Protein AF-A0A515KGJ4-F1 (afdb_monomer_lite)

Structure (mmCIF, N/CA/C/O backbone):
data_AF-A0A515KGJ4-F1
#
_entry.id   AF-A0A515KGJ4-F1
#
loop_
_atom_site.group_PDB
_atom_site.id
_atom_site.type_symbol
_atom_site.label_atom_id
_atom_site.label_alt_id
_atom_site.label_comp_id
_atom_site.label_asym_id
_atom_site.label_entity_id
_atom_site.label_seq_id
_atom_site.pdbx_PDB_ins_code
_atom_site.Cartn_x
_atom_site.Cartn_y
_atom_site.Cartn_z
_atom_site.occupancy
_atom_site.B_iso_or_equiv
_atom_site.auth_seq_id
_atom_site.auth_comp_id
_atom_site.auth_asym_id
_atom_site.auth_atom_id
_atom_site.pdbx_PDB_model_num
ATOM 1 N N . MET A 1 1 ? 10.405 10.269 0.291 1.00 61.00 1 MET A N 1
ATOM 2 C CA . MET A 1 1 ? 9.489 9.104 0.178 1.00 61.00 1 MET A CA 1
ATOM 3 C C . MET A 1 1 ? 9.303 8.343 1.492 1.00 61.00 1 MET A C 1
ATOM 5 O O . MET A 1 1 ? 8.185 7.934 1.773 1.00 61.00 1 MET A O 1
ATOM 9 N N . THR A 1 2 ? 10.343 8.184 2.318 1.00 77.12 2 THR A N 1
ATOM 10 C CA . THR A 1 2 ? 10.305 7.379 3.556 1.00 77.12 2 THR A CA 1
ATOM 11 C C . THR A 1 2 ? 9.229 7.797 4.565 1.00 77.12 2 THR A C 1
ATOM 13 O O . THR A 1 2 ? 8.594 6.940 5.169 1.00 77.12 2 THR A O 1
ATOM 16 N N . GLU A 1 3 ? 8.973 9.094 4.738 1.00 83.56 3 GLU A N 1
ATOM 17 C CA . GLU A 1 3 ? 7.969 9.575 5.700 1.00 83.56 3 GLU A CA 1
ATOM 18 C C . GLU A 1 3 ? 6.535 9.240 5.284 1.00 83.56 3 GLU A C 1
ATOM 20 O O . GLU A 1 3 ? 5.759 8.760 6.105 1.00 83.56 3 GLU A O 1
ATOM 25 N N . ARG A 1 4 ? 6.206 9.371 3.993 1.00 82.50 4 ARG A N 1
ATOM 26 C CA . ARG A 1 4 ? 4.899 8.959 3.457 1.00 82.50 4 ARG A CA 1
ATOM 27 C C . ARG A 1 4 ? 4.685 7.454 3.560 1.00 82.50 4 ARG A C 1
ATOM 29 O O . ARG A 1 4 ? 3.599 7.016 3.921 1.00 82.50 4 ARG A O 1
ATOM 36 N N . ALA A 1 5 ? 5.732 6.665 3.310 1.00 83.94 5 ALA A N 1
ATOM 37 C CA . ALA A 1 5 ? 5.680 5.219 3.509 1.00 83.94 5 ALA A CA 1
ATOM 38 C C . ALA A 1 5 ? 5.403 4.865 4.981 1.00 83.94 5 ALA A C 1
ATOM 40 O O . ALA A 1 5 ? 4.556 4.022 5.261 1.00 83.94 5 ALA A O 1
ATOM 41 N N . ARG A 1 6 ? 6.048 5.559 5.930 1.00 89.62 6 ARG A N 1
ATOM 42 C CA . ARG A 1 6 ? 5.791 5.389 7.371 1.00 89.62 6 ARG A CA 1
ATOM 43 C C . ARG A 1 6 ? 4.385 5.831 7.777 1.00 89.62 6 ARG A C 1
ATOM 45 O O . ARG A 1 6 ? 3.775 5.168 8.606 1.00 89.62 6 ARG A O 1
ATOM 52 N N . PHE A 1 7 ? 3.871 6.923 7.214 1.00 90.44 7 PHE A N 1
ATOM 53 C CA . PHE A 1 7 ? 2.496 7.371 7.447 1.00 90.44 7 PHE A CA 1
ATOM 54 C C . PHE A 1 7 ? 1.481 6.332 6.960 1.00 90.44 7 PHE A C 1
ATOM 56 O O . PHE A 1 7 ? 0.564 5.972 7.698 1.00 90.44 7 PHE A O 1
ATOM 63 N N . MET A 1 8 ? 1.677 5.818 5.744 1.00 89.81 8 MET A N 1
ATOM 64 C CA . MET A 1 8 ? 0.820 4.796 5.148 1.00 89.81 8 MET A CA 1
ATOM 65 C C . MET A 1 8 ? 0.850 3.490 5.954 1.00 89.81 8 MET A C 1
ATOM 67 O O . MET A 1 8 ? -0.197 2.930 6.261 1.00 89.81 8 MET A O 1
ATOM 71 N N . ALA A 1 9 ? 2.039 3.057 6.380 1.00 91.19 9 ALA A N 1
ATOM 72 C CA . ALA A 1 9 ? 2.218 1.835 7.163 1.00 91.19 9 ALA A CA 1
ATOM 73 C C . ALA A 1 9 ? 1.522 1.858 8.536 1.00 91.19 9 ALA A C 1
ATOM 75 O O . ALA A 1 9 ? 1.328 0.810 9.141 1.00 91.19 9 ALA A O 1
ATOM 76 N N . ARG A 1 10 ? 1.156 3.043 9.042 1.00 93.06 10 ARG A N 1
ATOM 77 C CA . ARG A 1 10 ? 0.459 3.215 10.326 1.00 93.06 10 ARG A CA 1
ATOM 78 C C . ARG A 1 10 ? -1.062 3.267 10.192 1.00 93.06 10 ARG A C 1
ATOM 80 O O . ARG A 1 10 ? -1.744 3.376 11.207 1.00 93.06 10 ARG A O 1
ATOM 87 N N . GLN A 1 11 ? -1.602 3.241 8.974 1.00 94.06 11 GLN A N 1
ATOM 88 C CA . GLN A 1 11 ? -3.046 3.329 8.783 1.00 94.06 11 GLN A CA 1
ATOM 89 C C . GLN A 1 11 ? -3.734 2.050 9.281 1.00 94.06 11 GLN A C 1
ATOM 91 O O . GLN A 1 11 ? -3.235 0.951 9.025 1.00 94.06 11 GLN A O 1
ATOM 96 N N . PRO A 1 12 ? -4.890 2.158 9.956 1.00 95.50 12 PRO A N 1
ATOM 97 C CA . PRO A 1 12 ? -5.627 0.988 10.414 1.00 95.50 12 PRO A CA 1
ATOM 98 C C . PRO A 1 12 ? -5.941 0.022 9.266 1.00 95.50 12 PRO A C 1
ATOM 100 O O . PRO A 1 12 ? -6.491 0.419 8.236 1.00 95.50 12 PRO A O 1
ATOM 103 N N . GLY A 1 13 ? -5.586 -1.250 9.449 1.00 94.88 13 GLY A N 1
ATOM 104 C CA . GLY A 1 13 ? -5.820 -2.312 8.469 1.00 94.88 13 GLY A CA 1
ATOM 105 C C . GLY A 1 13 ? -4.905 -2.293 7.244 1.00 94.88 13 GLY A C 1
ATOM 106 O O . GLY A 1 13 ? -5.166 -3.060 6.320 1.00 94.88 13 GLY A O 1
ATOM 107 N N . PHE A 1 14 ? -3.875 -1.442 7.197 1.00 94.56 14 PHE A N 1
ATOM 108 C CA . PHE A 1 14 ? -2.897 -1.459 6.111 1.00 94.56 14 PHE A CA 1
ATOM 109 C C . PHE A 1 14 ? -2.111 -2.778 6.104 1.00 94.56 14 PHE A C 1
ATOM 111 O O . PHE A 1 14 ? -1.571 -3.182 7.133 1.00 94.56 14 PHE A O 1
ATOM 118 N N . PHE A 1 15 ? -2.011 -3.415 4.935 1.00 94.25 15 PHE A N 1
ATOM 119 C CA . PHE A 1 15 ? -1.165 -4.595 4.735 1.00 94.25 15 PHE A CA 1
ATOM 120 C C . PHE A 1 15 ? 0.071 -4.276 3.905 1.00 94.25 15 PHE A C 1
ATOM 122 O O . PHE A 1 15 ? 1.198 -4.494 4.347 1.00 94.25 15 PHE A O 1
ATOM 129 N N . SER A 1 16 ? -0.133 -3.792 2.681 1.00 93.75 16 SER A N 1
ATOM 130 C CA . SER A 1 16 ? 0.966 -3.514 1.764 1.00 93.75 16 SER A CA 1
ATOM 131 C C . SER A 1 16 ? 0.572 -2.499 0.692 1.00 93.75 16 SER A C 1
ATOM 133 O O . SER A 1 16 ? -0.607 -2.225 0.444 1.00 93.75 1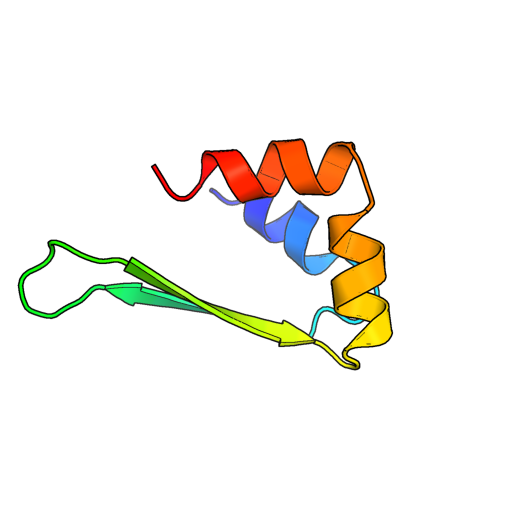6 SER A O 1
ATOM 135 N N . ILE A 1 17 ? 1.596 -1.945 0.050 1.00 89.81 17 ILE A N 1
ATOM 136 C CA . ILE A 1 17 ? 1.485 -1.071 -1.110 1.00 89.81 17 ILE A CA 1
ATOM 137 C C . ILE A 1 17 ? 2.517 -1.504 -2.143 1.00 89.81 17 ILE A C 1
ATOM 139 O O . ILE A 1 17 ? 3.685 -1.703 -1.810 1.00 89.81 17 ILE A O 1
ATOM 143 N N . SER A 1 18 ? 2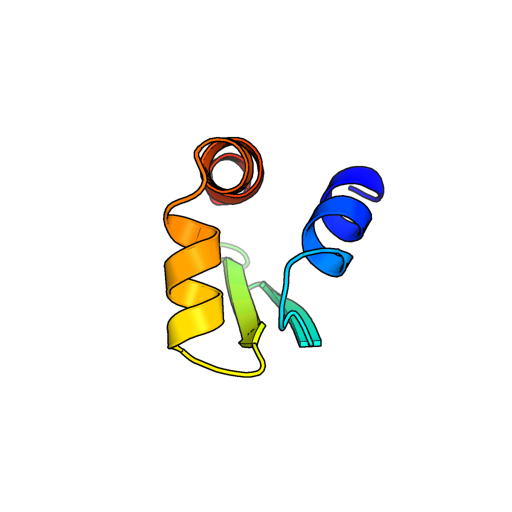.095 -1.635 -3.396 1.00 90.56 18 SER A N 1
ATOM 144 C CA . SER A 1 18 ? 2.982 -1.908 -4.526 1.00 90.56 18 SER A CA 1
ATOM 145 C C . SER A 1 18 ? 2.722 -0.913 -5.647 1.00 90.56 18 SER A C 1
ATOM 147 O O . SER A 1 18 ? 1.599 -0.769 -6.128 1.00 90.56 18 SER A O 1
ATOM 149 N N . LEU A 1 19 ? 3.774 -0.213 -6.064 1.00 88.88 19 LEU A N 1
ATOM 150 C CA . LEU A 1 19 ? 3.726 0.718 -7.185 1.00 88.88 19 LEU A CA 1
ATOM 151 C C . LEU A 1 19 ? 4.210 0.008 -8.444 1.00 88.88 19 LEU A C 1
ATOM 153 O O . LEU A 1 19 ? 5.357 -0.428 -8.521 1.00 88.88 19 LEU A O 1
ATOM 157 N N . HIS A 1 20 ? 3.340 -0.064 -9.443 1.00 90.62 20 HIS A N 1
ATOM 158 C CA . HIS A 1 20 ? 3.656 -0.615 -10.750 1.00 90.62 20 HIS A CA 1
ATOM 159 C C . HIS A 1 20 ? 3.706 0.513 -11.770 1.00 90.62 20 HIS A C 1
ATOM 161 O O . HIS A 1 20 ? 2.757 1.284 -11.912 1.00 90.62 20 HIS A O 1
ATOM 167 N N . ARG A 1 21 ? 4.812 0.603 -12.504 1.00 93.50 21 ARG A N 1
ATOM 168 C CA . ARG A 1 21 ? 4.929 1.495 -13.656 1.00 93.50 21 ARG A CA 1
ATOM 169 C C . ARG A 1 21 ? 4.595 0.708 -14.919 1.00 93.50 21 ARG A C 1
ATOM 171 O O . ARG A 1 21 ? 5.041 -0.428 -15.066 1.00 93.50 21 ARG A O 1
ATOM 178 N N . SER A 1 22 ? 3.816 1.296 -15.821 1.00 94.62 22 SER A N 1
ATOM 179 C CA . SER A 1 22 ? 3.561 0.691 -17.129 1.00 94.62 22 SER A CA 1
ATOM 180 C C . SER A 1 22 ? 4.851 0.564 -17.940 1.00 94.62 22 SER A C 1
ATOM 182 O O . SER A 1 22 ? 5.795 1.334 -17.756 1.00 94.62 22 SER A O 1
ATOM 184 N N . LEU A 1 23 ? 4.878 -0.383 -18.879 1.00 95.88 23 LEU A N 1
ATOM 185 C CA . LEU A 1 23 ? 6.047 -0.618 -19.734 1.00 95.88 23 LEU A CA 1
ATOM 186 C C . LEU A 1 23 ? 6.367 0.585 -20.635 1.00 95.88 23 LEU A C 1
ATOM 188 O O . LEU A 1 23 ? 7.532 0.888 -20.865 1.00 95.88 23 LEU A O 1
ATOM 192 N N . ASP A 1 24 ? 5.339 1.315 -21.082 1.00 95.50 24 ASP A N 1
ATOM 193 C CA . ASP A 1 24 ? 5.494 2.578 -21.820 1.00 95.50 24 ASP A CA 1
ATOM 194 C C . ASP A 1 24 ? 5.938 3.753 -20.924 1.00 95.50 24 ASP A C 1
ATOM 196 O O . ASP A 1 24 ? 6.203 4.851 -21.410 1.00 95.50 24 ASP A O 1
ATOM 200 N N . GLY A 1 25 ? 5.998 3.542 -19.606 1.00 93.19 25 GLY A N 1
ATOM 201 C CA . GLY A 1 25 ? 6.427 4.517 -18.615 1.00 93.19 25 GLY A CA 1
ATOM 202 C C . GLY A 1 25 ? 5.463 5.676 -18.368 1.00 93.19 25 GLY A C 1
ATOM 203 O O . GLY A 1 25 ? 5.816 6.561 -17.583 1.00 93.19 25 GLY A O 1
ATOM 204 N N . ARG A 1 26 ? 4.288 5.683 -19.012 1.00 93.88 26 ARG A N 1
ATOM 205 C CA . ARG A 1 26 ? 3.314 6.791 -19.002 1.00 93.88 26 ARG A CA 1
ATOM 206 C C . ARG A 1 26 ? 2.274 6.691 -17.895 1.00 93.88 26 ARG A C 1
ATOM 208 O O . ARG A 1 26 ? 1.538 7.645 -17.670 1.00 93.88 26 ARG A O 1
ATOM 215 N N . ARG A 1 27 ? 2.158 5.533 -17.246 1.00 91.81 27 ARG A N 1
ATOM 216 C CA . ARG A 1 27 ? 1.147 5.271 -16.222 1.00 91.81 27 ARG A CA 1
ATOM 217 C C . ARG A 1 27 ? 1.789 4.662 -14.991 1.00 91.81 27 ARG A C 1
ATOM 219 O O . ARG A 1 27 ? 2.763 3.912 -15.073 1.00 91.81 27 ARG A O 1
ATOM 226 N N . ILE A 1 28 ? 1.189 4.968 -13.851 1.00 91.06 28 ILE A N 1
ATOM 227 C CA . ILE A 1 28 ? 1.509 4.358 -12.570 1.00 91.06 28 ILE A CA 1
ATOM 228 C C . ILE A 1 28 ? 0.209 3.795 -12.010 1.00 91.06 28 ILE A C 1
ATOM 230 O O . ILE A 1 28 ? -0.810 4.482 -11.979 1.00 91.06 28 ILE A O 1
ATOM 234 N N . VAL A 1 29 ? 0.252 2.540 -11.582 1.00 90.88 29 VAL A N 1
ATOM 235 C CA . VAL A 1 29 ? -0.825 1.887 -10.845 1.00 90.88 29 VAL A CA 1
ATOM 236 C C . VAL A 1 29 ? -0.333 1.660 -9.429 1.00 90.88 29 VAL A C 1
ATOM 238 O O . VAL A 1 29 ? 0.734 1.088 -9.211 1.00 90.88 29 VAL A O 1
ATOM 241 N N . ASN A 1 30 ? -1.124 2.115 -8.466 1.00 89.50 30 ASN A N 1
ATOM 242 C CA . ASN A 1 30 ? -0.873 1.877 -7.059 1.00 89.50 30 ASN A CA 1
ATOM 243 C C . ASN A 1 30 ? -1.783 0.746 -6.569 1.00 89.50 30 ASN A C 1
ATOM 245 O O . ASN A 1 30 ? -2.996 0.929 -6.468 1.00 89.50 30 ASN A O 1
ATOM 249 N N . TYR A 1 31 ? -1.207 -0.425 -6.306 1.00 90.94 31 TYR A N 1
ATOM 250 C CA . TYR A 1 31 ? -1.927 -1.576 -5.780 1.00 90.94 31 TYR A CA 1
ATOM 251 C C . TYR A 1 31 ? -1.866 -1.568 -4.253 1.00 90.94 31 TYR A C 1
ATOM 253 O O . TYR A 1 31 ? -0.815 -1.792 -3.650 1.00 90.94 31 TYR A O 1
ATOM 261 N N . LEU A 1 32 ? -3.009 -1.267 -3.640 1.00 90.38 32 LEU A N 1
ATOM 262 C CA . LEU A 1 32 ? -3.166 -1.112 -2.200 1.00 90.38 32 LEU A CA 1
ATOM 263 C C . LEU A 1 32 ? -3.865 -2.328 -1.606 1.00 90.38 32 LEU A C 1
ATOM 265 O O . LEU A 1 32 ? -4.932 -2.723 -2.075 1.00 90.38 32 LEU A O 1
ATOM 269 N N . GLN A 1 33 ? -3.294 -2.876 -0.537 1.00 93.88 33 GLN A N 1
ATOM 270 C CA . GLN A 1 33 ? -3.874 -3.997 0.189 1.00 93.88 33 GLN A CA 1
ATOM 271 C C . GLN A 1 33 ? -4.277 -3.571 1.594 1.00 93.88 33 GLN A C 1
ATOM 273 O O . GLN A 1 33 ? -3.475 -3.029 2.357 1.00 93.88 33 GLN A O 1
ATOM 278 N N . TRP A 1 34 ? -5.531 -3.861 1.928 1.00 95.62 34 TRP A N 1
ATOM 279 C CA . TRP A 1 34 ? -6.129 -3.575 3.224 1.00 95.62 34 TRP A CA 1
ATOM 280 C C . TRP A 1 34 ? -6.849 -4.798 3.769 1.00 95.62 34 TRP A C 1
ATOM 282 O O . TRP A 1 34 ? -7.336 -5.635 3.012 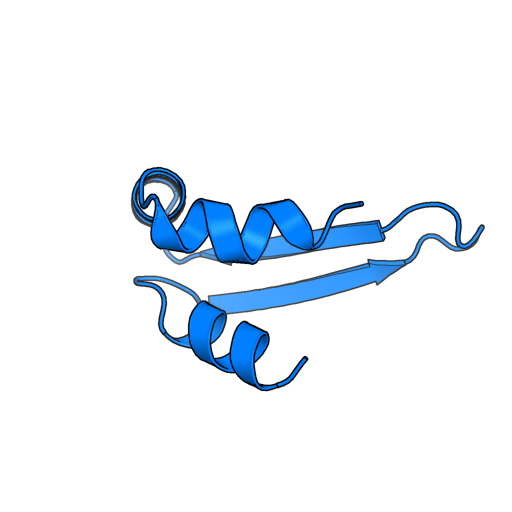1.00 95.62 34 TRP A O 1
ATOM 292 N N . GLN A 1 35 ? -6.949 -4.861 5.092 1.00 97.25 35 GLN A N 1
ATOM 293 C CA . GLN A 1 35 ? -7.605 -5.951 5.802 1.00 97.25 35 GLN A CA 1
ATOM 294 C C . GLN A 1 35 ? -9.102 -6.029 5.529 1.00 97.25 35 GLN A C 1
ATOM 296 O O . GLN A 1 35 ? -9.663 -7.120 5.482 1.00 97.25 35 GLN A O 1
ATOM 301 N N . SER A 1 36 ? -9.755 -4.886 5.337 1.00 96.62 36 SER A N 1
ATOM 302 C CA . SER A 1 36 ? -11.155 -4.843 4.944 1.00 96.62 36 SER A CA 1
ATOM 303 C C . SER A 1 36 ? -11.459 -3.600 4.121 1.00 96.62 36 SER A C 1
ATOM 305 O O . SER A 1 36 ? -10.776 -2.573 4.200 1.00 96.62 36 SER A O 1
ATOM 307 N N . ARG A 1 37 ? -12.537 -3.692 3.340 1.00 92.94 37 ARG A N 1
ATOM 308 C CA . ARG A 1 37 ? -13.056 -2.572 2.554 1.00 92.94 37 ARG A CA 1
ATOM 309 C C . ARG A 1 37 ? -13.467 -1.391 3.438 1.00 92.94 37 ARG A C 1
ATOM 311 O O . ARG A 1 37 ? -13.213 -0.249 3.067 1.00 92.94 37 ARG A O 1
ATOM 318 N N . ASP A 1 38 ? -14.059 -1.655 4.598 1.00 95.44 38 ASP A N 1
ATOM 319 C CA . ASP A 1 38 ? -14.557 -0.611 5.501 1.00 95.44 38 ASP A CA 1
ATOM 320 C C . ASP A 1 38 ? -13.416 0.196 6.129 1.00 95.44 38 ASP A C 1
ATOM 322 O O . ASP A 1 38 ? -13.510 1.421 6.259 1.00 95.44 38 ASP A O 1
ATOM 326 N N . LEU A 1 39 ? -12.300 -0.467 6.452 1.00 94.19 39 LEU A N 1
ATOM 327 C CA . LEU A 1 39 ? -11.090 0.192 6.947 1.00 94.19 39 LEU A CA 1
ATOM 328 C C . LEU A 1 39 ? -10.462 1.072 5.862 1.00 94.19 39 LEU A C 1
ATOM 330 O O . LEU A 1 39 ? -10.119 2.224 6.131 1.00 94.19 39 LEU A O 1
ATOM 334 N N . LEU A 1 40 ? -10.412 0.583 4.617 1.00 91.94 40 LEU A N 1
ATOM 335 C CA . LEU A 1 40 ? -9.967 1.385 3.478 1.00 91.94 40 LEU A CA 1
ATOM 336 C C . LEU A 1 40 ? -10.854 2.624 3.277 1.00 91.94 40 LEU A C 1
ATOM 338 O O . LEU A 1 40 ? -10.345 3.731 3.096 1.00 91.94 40 LEU A O 1
ATOM 342 N N . GLN A 1 41 ? -12.179 2.469 3.322 1.00 92.06 41 GLN A N 1
ATOM 343 C CA . GLN A 1 41 ? -13.111 3.592 3.178 1.00 92.06 41 GLN A CA 1
ATOM 344 C C . GLN A 1 41 ? -12.979 4.606 4.315 1.00 92.06 41 GLN A C 1
ATOM 346 O O . GLN A 1 41 ? -13.052 5.810 4.074 1.00 92.06 41 GLN A O 1
ATOM 351 N N . SER A 1 42 ? -12.771 4.133 5.542 1.00 92.56 42 SER A N 1
ATOM 352 C CA . SER A 1 42 ? -12.573 4.993 6.709 1.00 92.56 42 SER A CA 1
ATOM 353 C C . SER A 1 42 ? -11.287 5.809 6.585 1.00 92.56 42 SER A C 1
ATOM 355 O O . SER A 1 42 ? -11.324 7.021 6.799 1.00 92.56 42 SER A O 1
ATOM 357 N N . ALA A 1 43 ? -10.188 5.194 6.128 1.00 89.44 43 ALA A N 1
ATOM 358 C CA . ALA A 1 43 ? -8.944 5.906 5.834 1.00 89.44 43 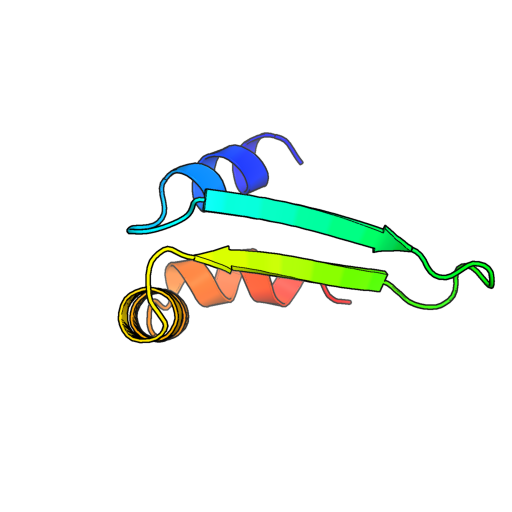ALA A CA 1
ATOM 359 C C . ALA A 1 43 ? -9.167 7.035 4.809 1.00 89.44 43 ALA A C 1
ATOM 361 O O . ALA A 1 43 ? -8.763 8.170 5.040 1.00 89.44 43 ALA A O 1
ATOM 362 N N . HIS A 1 44 ? -9.919 6.785 3.731 1.00 86.56 44 HIS A N 1
ATOM 363 C CA . HIS A 1 44 ? -10.207 7.794 2.699 1.00 86.56 44 HIS A CA 1
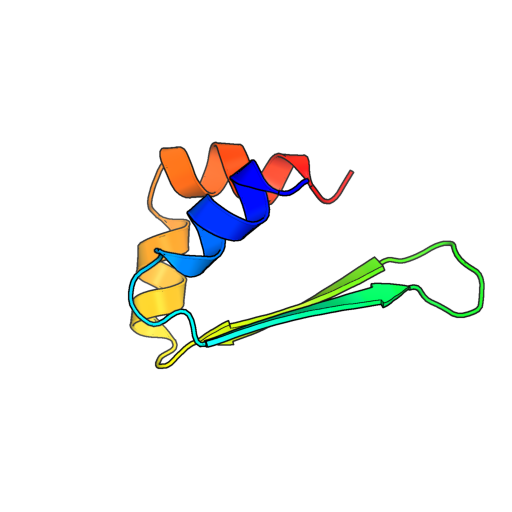ATOM 364 C C . HIS A 1 44 ? -11.064 8.980 3.173 1.00 86.56 44 HIS A C 1
ATOM 366 O O . HIS A 1 44 ? -11.049 10.039 2.539 1.00 86.56 44 HIS A O 1
ATOM 372 N N . LYS A 1 45 ? -11.810 8.834 4.275 1.00 89.44 45 LYS A N 1
ATOM 373 C CA . LYS A 1 45 ? -12.603 9.928 4.858 1.00 89.44 45 LYS A CA 1
ATOM 374 C C . LYS A 1 45 ? -11.739 10.902 5.667 1.00 89.44 45 LYS A C 1
ATOM 376 O O . LYS A 1 45 ? -12.111 12.074 5.771 1.00 89.44 45 LYS A O 1
ATOM 381 N N . SER A 1 46 ? -10.584 10.462 6.179 1.00 87.69 46 SER A N 1
ATOM 382 C CA . SER A 1 46 ? -9.662 11.328 6.925 1.00 87.69 46 SER A CA 1
ATOM 383 C C . SER A 1 46 ? -9.140 12.472 6.034 1.00 87.69 46 SER A C 1
ATOM 385 O O . SER A 1 46 ? -8.660 12.237 4.916 1.00 87.69 46 SER A O 1
ATOM 387 N N . PRO A 1 47 ? -9.229 13.734 6.495 1.00 86.25 47 PRO A N 1
ATOM 388 C CA . PRO A 1 47 ? -8.617 14.874 5.815 1.00 86.25 47 PRO A CA 1
ATOM 389 C C . PRO A 1 47 ? -7.098 14.731 5.659 1.00 86.25 47 PRO A C 1
ATOM 391 O O . PRO A 1 47 ? -6.551 15.094 4.618 1.00 86.25 47 PRO A O 1
ATOM 394 N N . GLU A 1 48 ? -6.424 14.183 6.667 1.00 86.75 48 GLU A N 1
ATOM 395 C CA . GLU A 1 48 ? -4.975 13.972 6.698 1.00 86.75 48 GLU A CA 1
ATOM 396 C C . GL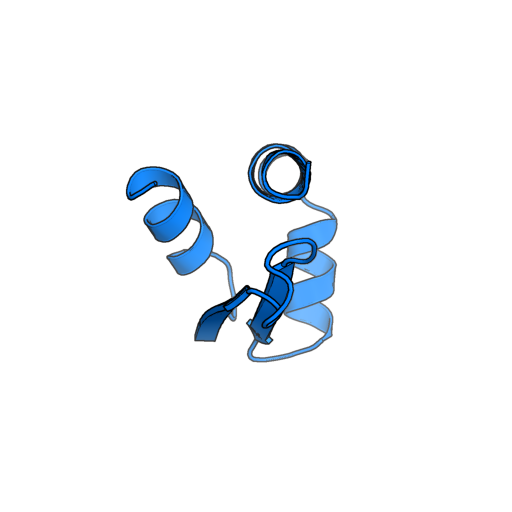U A 1 48 ? -4.562 12.939 5.647 1.00 86.75 48 GLU A C 1
ATOM 398 O O . GLU A 1 48 ? -3.661 13.186 4.846 1.00 86.75 48 GLU A O 1
ATOM 403 N N . PHE A 1 49 ? -5.286 11.818 5.576 1.00 86.44 49 PHE A N 1
ATOM 404 C CA . PHE A 1 49 ? -5.030 10.775 4.586 1.00 86.44 49 PHE A CA 1
ATOM 405 C C . PHE A 1 49 ? -5.204 11.285 3.151 1.00 86.44 49 PHE A C 1
ATOM 407 O O . PHE A 1 49 ? -4.375 10.998 2.283 1.00 86.44 49 PHE A O 1
ATOM 414 N N . ARG A 1 50 ? -6.244 12.092 2.891 1.00 81.69 50 ARG A N 1
ATOM 415 C CA . ARG A 1 50 ? -6.454 12.706 1.570 1.00 81.69 50 ARG A CA 1
ATOM 416 C C . ARG A 1 50 ? -5.323 13.656 1.185 1.00 81.69 50 ARG A C 1
ATOM 418 O O . ARG A 1 50 ? -4.890 13.615 0.036 1.00 81.69 50 ARG A O 1
ATOM 425 N N . LYS A 1 51 ? -4.821 14.473 2.116 1.00 83.12 51 LYS A N 1
ATOM 426 C CA . LYS A 1 51 ? -3.686 15.378 1.854 1.00 83.12 51 LYS A CA 1
ATOM 427 C C . LYS A 1 51 ? -2.429 14.602 1.453 1.00 83.12 51 LYS A C 1
ATOM 429 O O . LYS A 1 51 ? -1.790 14.939 0.456 1.00 83.12 51 LYS A O 1
ATOM 434 N N . GLU A 1 52 ? -2.114 13.533 2.179 1.00 80.06 52 GLU A N 1
ATOM 435 C CA . GLU A 1 52 ? -0.895 12.758 1.937 1.00 80.06 52 GLU A CA 1
ATOM 436 C C . GLU A 1 52 ? -0.978 11.851 0.697 1.00 80.06 52 GLU A C 1
ATOM 438 O O . GLU A 1 52 ? -0.012 11.772 -0.064 1.00 80.06 52 GLU A O 1
ATOM 443 N N . CYS A 1 53 ? -2.124 11.209 0.429 1.00 71.94 53 CYS A N 1
ATOM 444 C CA . CYS A 1 53 ? -2.251 10.236 -0.668 1.00 71.94 53 CYS A CA 1
ATOM 445 C C . CYS A 1 53 ? -2.574 10.855 -2.033 1.00 71.94 53 CYS A C 1
ATOM 447 O O . CYS A 1 53 ? -2.031 10.416 -3.047 1.00 71.94 53 CYS A O 1
ATOM 449 N N . VAL A 1 54 ? -3.441 11.875 -2.086 1.00 58.38 54 VAL A N 1
ATOM 450 C CA . VAL A 1 54 ? -3.914 12.452 -3.363 1.00 58.38 54 VAL A CA 1
ATOM 451 C C . VAL A 1 54 ? -2.803 13.231 -4.071 1.00 58.38 54 VAL A C 1
ATOM 453 O O . VAL A 1 54 ? -2.763 13.278 -5.298 1.00 58.38 54 VAL A O 1
ATOM 456 N N . SER A 1 55 ? -1.839 13.772 -3.321 1.00 52.94 55 SER A N 1
ATOM 457 C CA . SER A 1 55 ? -0.686 14.474 -3.901 1.00 52.94 55 SER A CA 1
ATOM 458 C C . SER A 1 55 ? 0.303 13.558 -4.638 1.00 52.94 55 SER A C 1
ATOM 460 O O . SER A 1 55 ? 1.206 14.060 -5.298 1.00 52.94 55 SER A O 1
ATOM 462 N N . SER A 1 56 ? 0.160 12.230 -4.535 1.00 49.00 56 SER A N 1
ATOM 463 C CA . SER A 1 56 ? 1.119 11.265 -5.089 1.00 49.00 56 SER A CA 1
ATOM 464 C C . SER A 1 56 ? 0.743 10.708 -6.471 1.00 49.00 56 SER A C 1
ATOM 466 O O . SER A 1 56 ? 1.503 9.898 -6.997 1.00 49.00 56 SER A O 1
ATOM 468 N N . ILE A 1 57 ? -0.410 11.093 -7.039 1.00 50.16 57 ILE A N 1
ATOM 469 C CA . ILE A 1 57 ? -0.942 10.561 -8.317 1.00 50.16 57 ILE A CA 1
ATOM 470 C C . ILE A 1 57 ? -0.965 11.644 -9.425 1.00 50.16 57 ILE A C 1
ATOM 472 O O . ILE A 1 57 ? -1.639 11.491 -10.439 1.00 50.16 57 ILE A O 1
ATOM 476 N N . ARG A 1 58 ? -0.233 12.752 -9.262 1.00 43.19 58 ARG A N 1
ATOM 477 C CA . ARG A 1 58 ? 0.009 13.705 -10.359 1.00 43.19 58 ARG A CA 1
ATOM 478 C C . ARG A 1 58 ? 1.329 13.431 -11.058 1.00 43.19 58 ARG A C 1
ATOM 480 O O . ARG A 1 58 ? 2.300 13.107 -10.342 1.00 43.19 58 ARG A O 1
#

pLDDT: mean 86.31, std 12.64, range [43.19, 97.25]

Secondary structure (DSSP, 8-state):
-HHHHHHHHTSTTEEEEEEEE-TTSS-EEEEEEES-HHHHHHHHH-HHHHHHHHTT--

Radius of gyration: 12.05 Å; chains: 1; bounding box: 25×21×32 Å

Foldseek 3Di:
DVVLVVVQVPQAFWDDWDWDADPVRPDIDIDTDGPDPVSVVVLVVDPVSCVSPVVPHD

Sequence (58 aa):
MTERARFMARQPGFFSISLHRSLDGRRIVNYLQWQSRDLLQSAHKSPEFRKECVSSIR